Protein AF-A0A7X3S4U8-F1 (afdb_monomer)

Foldseek 3Di:
DFDDWAFWFWKWFADVPDTDDTFTWTWGDDPQKIKIFTPDPPRRVQIFIDSDPLNSVLSSVVSVPVDPDDPVGMDDRPTPPPRDNDDPDPPPDPDPDDPDDDDDDDDDDDDDDDDDDDDDDDDDDDDDDD

Solvent-accessible surface area (backbone atoms only — not comparable to full-atom values): 8436 Å² total; per-residue (Å²): 129,92,72,79,66,42,83,38,30,35,35,34,45,37,64,83,95,44,73,52,75,72,42,55,27,30,36,43,78,57,88,75,37,22,35,31,29,35,81,53,86,80,55,42,75,52,68,6,55,25,72,40,68,30,43,4,46,26,40,28,54,51,55,55,66,72,40,94,58,57,74,90,36,44,49,70,80,44,65,38,96,83,58,58,57,48,75,79,75,75,77,78,76,79,77,75,82,73,81,81,76,82,76,85,85,80,86,88,89,88,83,90,88,85,90,79,91,81,91,80,88,89,87,83,88,80,85,81,90,132

Secondary structure (DSSP, 8-state):
--PPPEEEEEEEEEETTEEPPPEEEEEEEETTEEEEEESSTTGGG--EEESSHHHHHHHHHHHHHHSSS-GGGEEEEEE-TT--PPPPPPPPPPPPPPP---PPP-------------------------

pLDDT: mean 76.4, std 21.59, range [35.25, 96.62]

Sequence (130 aa):
MSTLPEFVGTIHIFFGPYRGNPIGLYLRKEGDSCSIAPTVYPWNRVVGVGETVNKAAADFDAKWKEGELAAEMYSGPHWEGGIKPEKPKPPPKPAAPKPEATKPSEAAASPKPDAVTVKASPPTSDQSAS

Nearest PDB structures (foldseek):
  4xuu-assembly1_D  TM=4.469E-01  e=4.819E+00  Homo sapiens
  7tol-assembly1_A  TM=3.775E-01  e=2.320E+00  Methanocaldococcus jannaschii

Structure (mmCIF, N/CA/C/O backbone):
data_AF-A0A7X3S4U8-F1
#
_entry.id   AF-A0A7X3S4U8-F1
#
loop_
_atom_site.group_PDB
_atom_site.id
_atom_site.type_symbol
_atom_site.label_atom_id
_atom_site.label_alt_id
_atom_site.label_comp_id
_atom_site.label_asym_id
_atom_site.label_entity_id
_atom_site.label_seq_id
_atom_site.pdbx_PDB_ins_code
_atom_site.Cartn_x
_atom_site.Cartn_y
_atom_site.Cartn_z
_atom_site.occupancy
_atom_site.B_iso_or_equiv
_atom_site.auth_seq_id
_atom_site.auth_comp_id
_atom_site.auth_asym_id
_atom_site.auth_atom_id
_atom_site.pdbx_PDB_model_num
ATOM 1 N N . MET A 1 1 ? -21.110 -8.261 8.499 1.00 46.75 1 MET A N 1
ATOM 2 C CA . MET A 1 1 ? -21.491 -7.461 7.316 1.00 46.75 1 MET A CA 1
ATOM 3 C C . MET A 1 1 ? -20.213 -7.138 6.571 1.00 46.75 1 MET A C 1
ATOM 5 O O . MET A 1 1 ? -19.320 -6.581 7.194 1.00 46.75 1 MET A O 1
ATOM 9 N N . SER A 1 2 ? -20.082 -7.536 5.308 1.00 54.16 2 SER A N 1
ATOM 10 C CA . SER A 1 2 ? -18.894 -7.207 4.514 1.00 54.16 2 SER A CA 1
ATOM 11 C C . SER A 1 2 ? -18.957 -5.733 4.130 1.00 54.16 2 SER A C 1
ATOM 13 O O . SER A 1 2 ? -19.790 -5.337 3.319 1.00 54.16 2 SER A O 1
ATOM 15 N N . THR A 1 3 ? -18.136 -4.906 4.768 1.00 68.12 3 THR A N 1
ATOM 16 C CA . THR A 1 3 ? -17.965 -3.504 4.391 1.00 68.12 3 THR A CA 1
ATOM 17 C C . THR A 1 3 ? -17.133 -3.429 3.115 1.00 68.12 3 THR A C 1
ATOM 19 O O . THR A 1 3 ? -16.215 -4.225 2.903 1.00 68.12 3 THR A O 1
ATOM 22 N N . LEU A 1 4 ? -17.487 -2.500 2.224 1.00 81.44 4 LEU A N 1
ATOM 23 C CA . LEU A 1 4 ? -16.695 -2.253 1.023 1.00 81.44 4 LEU A CA 1
ATOM 24 C C . LEU A 1 4 ? -15.283 -1.797 1.432 1.00 81.44 4 LEU A C 1
ATOM 26 O O . LEU A 1 4 ? -15.167 -1.013 2.377 1.00 81.44 4 LEU A O 1
ATOM 30 N N . PRO A 1 5 ? -14.223 -2.264 0.747 1.00 88.56 5 PRO A N 1
ATOM 31 C CA . PRO A 1 5 ? -12.873 -1.788 1.008 1.00 88.56 5 PRO A CA 1
ATOM 32 C C . PRO A 1 5 ? -12.783 -0.274 0.792 1.00 88.56 5 PRO A C 1
ATOM 34 O O . PRO A 1 5 ? -13.216 0.243 -0.239 1.00 88.56 5 PRO A O 1
ATOM 37 N N . GLU A 1 6 ? -12.215 0.431 1.763 1.00 93.06 6 GLU A N 1
ATOM 38 C CA . GLU A 1 6 ? -12.046 1.882 1.733 1.00 93.06 6 GLU A CA 1
ATOM 39 C C . GLU A 1 6 ? -10.747 2.218 0.997 1.00 93.06 6 GLU A C 1
ATOM 41 O O . GLU A 1 6 ? -9.700 1.654 1.302 1.00 93.06 6 GLU A O 1
ATOM 46 N N . PHE A 1 7 ? -10.791 3.110 0.009 1.00 94.88 7 PHE A N 1
ATOM 47 C CA . PHE A 1 7 ? -9.579 3.560 -0.673 1.00 94.88 7 PHE A CA 1
ATOM 48 C C . PHE A 1 7 ? -8.751 4.453 0.258 1.00 94.88 7 PHE A C 1
ATOM 50 O O . PHE A 1 7 ? -9.265 5.436 0.787 1.00 94.88 7 PHE A O 1
ATOM 57 N N . VAL A 1 8 ? -7.476 4.113 0.446 1.00 95.94 8 VAL A N 1
ATOM 58 C CA . VAL A 1 8 ? -6.606 4.757 1.447 1.00 95.94 8 VAL A CA 1
ATOM 59 C C . VAL A 1 8 ? -5.268 5.237 0.904 1.00 95.94 8 VAL A C 1
ATOM 61 O O . VAL A 1 8 ? -4.493 5.842 1.641 1.00 95.94 8 VAL A O 1
ATOM 64 N N . GLY A 1 9 ? -4.968 4.989 -0.367 1.00 95.75 9 GLY A N 1
ATOM 65 C CA . GLY A 1 9 ? -3.730 5.476 -0.953 1.00 95.75 9 GLY A CA 1
ATOM 66 C C . GLY A 1 9 ? -3.393 4.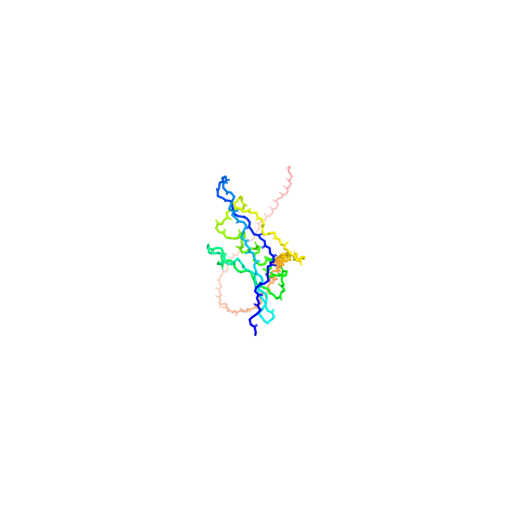862 -2.297 1.00 95.75 9 GLY A C 1
ATOM 67 O O . GLY A 1 9 ? -4.135 4.042 -2.837 1.00 95.75 9 GLY A O 1
ATOM 68 N N . THR A 1 10 ? -2.238 5.248 -2.830 1.00 96.06 10 THR A N 1
ATOM 69 C CA . THR A 1 10 ? -1.706 4.694 -4.078 1.00 96.06 10 THR A CA 1
ATOM 70 C C . THR A 1 10 ? -0.223 4.380 -3.991 1.00 96.06 10 THR A C 1
ATOM 72 O O . THR A 1 10 ? 0.530 5.021 -3.259 1.00 96.06 10 THR A O 1
ATOM 75 N N . ILE A 1 11 ? 0.217 3.420 -4.799 1.00 95.06 11 ILE A N 1
ATOM 76 C CA . ILE A 1 11 ? 1.630 3.177 -5.092 1.00 95.06 11 ILE A CA 1
ATOM 77 C C . ILE A 1 11 ? 1.819 3.269 -6.593 1.00 95.06 11 ILE A C 1
ATOM 79 O O . ILE A 1 11 ? 1.017 2.743 -7.362 1.00 95.06 11 ILE A O 1
ATOM 83 N N . HIS A 1 12 ? 2.892 3.914 -7.020 1.00 94.19 12 HIS A N 1
ATOM 84 C CA . HIS A 1 12 ? 3.306 3.895 -8.415 1.00 94.19 12 HIS A CA 1
ATOM 85 C C . HIS A 1 12 ? 4.504 2.982 -8.571 1.00 94.19 12 HIS A C 1
ATOM 87 O O . HIS A 1 12 ? 5.444 3.097 -7.797 1.00 94.19 12 HIS A O 1
ATOM 93 N N . ILE A 1 13 ? 4.482 2.121 -9.583 1.00 92.75 13 ILE A N 1
ATOM 94 C CA . ILE A 1 13 ? 5.603 1.247 -9.925 1.00 92.75 13 ILE A CA 1
ATOM 95 C C . ILE A 1 13 ? 6.164 1.674 -11.281 1.00 92.75 13 ILE A C 1
ATOM 97 O O . ILE A 1 13 ? 5.414 1.997 -12.210 1.00 92.75 13 ILE A O 1
ATOM 101 N N . PHE A 1 14 ? 7.486 1.686 -11.374 1.00 91.44 14 PHE A N 1
ATOM 102 C CA . PHE A 1 14 ? 8.255 2.067 -12.546 1.00 91.44 14 PHE A CA 1
ATOM 103 C C . PHE A 1 14 ? 9.086 0.876 -13.019 1.00 91.44 14 PHE A C 1
ATOM 105 O O . PHE A 1 14 ? 9.760 0.221 -12.227 1.00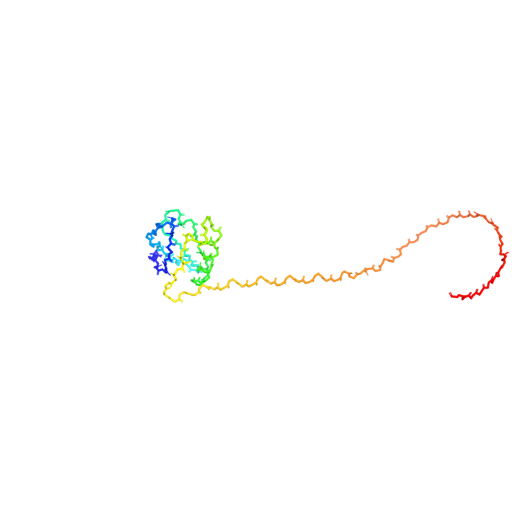 91.44 14 PHE A O 1
ATOM 112 N N . PHE A 1 15 ? 9.076 0.630 -14.326 1.00 86.88 15 PHE A N 1
ATOM 113 C CA . PHE A 1 15 ? 9.946 -0.347 -14.975 1.00 86.88 15 PHE A CA 1
ATOM 114 C C . PHE A 1 15 ? 10.794 0.382 -16.019 1.00 86.88 15 PHE A C 1
ATOM 116 O O . PHE A 1 15 ? 10.360 0.622 -17.148 1.00 86.88 15 PHE A O 1
ATOM 123 N N . GLY A 1 16 ? 11.997 0.798 -15.615 1.00 84.94 16 GLY A N 1
ATOM 124 C CA . GLY A 1 16 ? 12.855 1.659 -16.430 1.00 84.94 16 GLY A CA 1
ATOM 125 C C . GLY A 1 16 ? 12.167 2.999 -16.746 1.00 84.94 16 GLY A C 1
ATOM 126 O O . GLY A 1 16 ? 11.720 3.673 -15.819 1.00 84.94 16 GLY A O 1
ATOM 127 N N . PRO A 1 17 ? 12.044 3.408 -18.025 1.00 86.06 17 PRO A N 1
ATOM 128 C CA . PRO A 1 17 ? 11.379 4.661 -18.396 1.00 86.06 17 PRO A CA 1
ATOM 129 C C . PRO A 1 17 ? 9.845 4.584 -18.318 1.00 86.06 17 PRO A C 1
ATOM 131 O O . PRO A 1 17 ? 9.172 5.608 -18.440 1.00 86.06 17 PRO A O 1
ATOM 134 N N . TYR A 1 18 ? 9.272 3.386 -18.157 1.00 86.62 18 TYR A N 1
ATOM 135 C CA . TYR A 1 18 ? 7.828 3.207 -18.134 1.00 86.62 18 TYR A CA 1
ATOM 136 C C . TYR A 1 18 ? 7.269 3.423 -16.727 1.00 86.62 18 TYR A C 1
ATOM 138 O O . TYR A 1 18 ? 7.592 2.690 -15.789 1.00 86.62 18 TYR A O 1
ATOM 146 N N . ARG A 1 19 ? 6.378 4.409 -16.599 1.00 87.06 19 ARG A N 1
ATOM 147 C CA . ARG A 1 19 ? 5.564 4.628 -15.402 1.00 87.06 19 ARG A CA 1
ATOM 148 C C . ARG A 1 19 ? 4.235 3.905 -15.568 1.00 87.06 19 ARG A C 1
ATOM 150 O O . ARG A 1 19 ? 3.415 4.311 -16.389 1.00 87.06 19 ARG A O 1
ATOM 157 N N . GLY A 1 20 ? 4.035 2.848 -14.785 1.00 85.88 20 GLY A N 1
ATOM 158 C CA . GLY A 1 20 ? 2.765 2.133 -14.752 1.00 85.88 20 GLY A CA 1
ATOM 159 C C . GLY A 1 20 ? 1.642 2.974 -14.145 1.00 85.88 20 GLY A C 1
ATOM 160 O O . GLY A 1 20 ? 1.876 4.006 -13.505 1.00 85.88 20 GLY A O 1
ATOM 161 N N . ASN A 1 21 ? 0.408 2.501 -14.322 1.00 91.56 21 ASN A N 1
ATOM 162 C CA . ASN A 1 21 ? -0.751 3.095 -13.662 1.00 91.56 21 ASN A CA 1
ATOM 163 C C . ASN A 1 21 ? -0.597 3.009 -12.131 1.00 91.56 21 ASN A C 1
ATOM 165 O O . ASN A 1 21 ? -0.097 1.994 -11.634 1.00 91.56 21 ASN A O 1
ATOM 169 N N . PRO A 1 22 ? -1.040 4.030 -11.375 1.00 93.38 22 PRO A N 1
ATOM 170 C CA . PRO A 1 22 ? -1.127 3.927 -9.927 1.00 93.38 22 PRO A CA 1
ATOM 171 C C . PRO A 1 22 ? -1.931 2.700 -9.501 1.00 93.38 22 PRO A C 1
ATOM 173 O O . PRO A 1 22 ? -3.016 2.427 -10.017 1.00 93.38 22 PRO A O 1
ATOM 176 N N . ILE A 1 23 ? -1.401 1.987 -8.518 1.00 95.06 23 ILE A N 1
ATOM 177 C CA . ILE A 1 23 ? -2.045 0.851 -7.875 1.00 95.06 23 ILE A CA 1
ATOM 178 C C . ILE A 1 23 ? -2.732 1.367 -6.618 1.00 95.06 23 ILE A C 1
ATOM 180 O O . ILE A 1 23 ? -2.083 1.942 -5.745 1.00 95.06 23 ILE A O 1
ATOM 184 N N . GLY A 1 24 ? -4.044 1.163 -6.528 1.00 96.00 24 GLY A N 1
ATOM 185 C CA . GLY A 1 24 ? -4.824 1.548 -5.356 1.00 96.00 24 GLY A CA 1
ATOM 186 C C . GLY A 1 24 ? -4.550 0.650 -4.152 1.00 96.00 24 GLY A C 1
ATOM 187 O O . GLY A 1 24 ? -4.455 -0.573 -4.284 1.00 96.00 24 GLY A O 1
ATOM 188 N N . LEU A 1 25 ? -4.463 1.270 -2.980 1.00 96.62 25 LEU A N 1
ATOM 189 C CA . LEU A 1 25 ? -4.422 0.617 -1.679 1.00 96.62 25 LEU A CA 1
ATOM 190 C C . LEU A 1 25 ? -5.783 0.725 -1.015 1.00 96.62 25 LEU A C 1
ATOM 192 O O . LEU A 1 25 ? -6.389 1.800 -0.984 1.00 96.62 25 LEU A O 1
ATOM 196 N N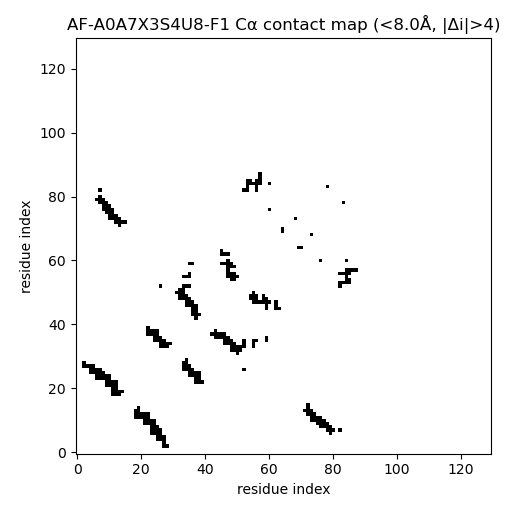 . TYR A 1 26 ? -6.236 -0.393 -0.459 1.00 96.00 26 TYR A N 1
ATOM 197 C CA . TYR A 1 26 ? -7.549 -0.485 0.152 1.00 96.00 26 TYR A CA 1
ATOM 198 C C . TYR A 1 26 ? -7.458 -1.007 1.577 1.00 96.00 26 TYR A C 1
ATOM 200 O O . TYR A 1 26 ? -6.781 -1.999 1.848 1.00 96.00 26 TYR A O 1
ATOM 208 N N . LEU A 1 27 ? -8.179 -0.339 2.469 1.00 95.25 27 LEU A N 1
ATOM 209 C CA . LEU A 1 27 ? -8.362 -0.696 3.861 1.00 95.25 27 LEU A CA 1
ATOM 210 C C . LEU A 1 27 ? -9.589 -1.592 4.014 1.00 95.25 27 LEU A C 1
ATOM 212 O O . LEU A 1 27 ? -10.678 -1.286 3.525 1.00 95.25 27 LEU A O 1
ATOM 216 N N . ARG A 1 28 ? -9.425 -2.676 4.764 1.00 93.94 28 ARG A N 1
ATOM 217 C CA . ARG A 1 28 ? -10.513 -3.518 5.257 1.00 93.94 28 ARG A CA 1
ATOM 218 C C . ARG A 1 28 ? -10.466 -3.539 6.779 1.00 93.94 28 ARG A C 1
ATOM 220 O O . ARG A 1 28 ? -9.405 -3.757 7.360 1.00 93.94 28 ARG A O 1
ATOM 227 N N . LYS A 1 29 ? -11.617 -3.300 7.405 1.00 91.88 29 LYS A N 1
ATOM 228 C CA . LYS A 1 29 ? -11.799 -3.341 8.861 1.00 91.88 29 LYS A CA 1
ATOM 229 C C . LYS A 1 29 ? -12.551 -4.622 9.200 1.00 91.88 29 LYS A C 1
ATOM 231 O O . LYS A 1 29 ? -13.683 -4.798 8.750 1.00 91.88 29 LYS A O 1
ATOM 236 N N . GLU A 1 30 ? -11.918 -5.506 9.955 1.00 88.88 30 GLU A N 1
ATOM 237 C CA . GLU A 1 30 ? -12.480 -6.783 10.386 1.00 88.88 30 GLU A CA 1
ATOM 238 C C . GLU A 1 30 ? -12.395 -6.869 11.912 1.00 88.88 30 GLU A C 1
ATOM 240 O O . GLU A 1 30 ? -11.339 -7.147 12.484 1.00 88.88 30 GLU A O 1
ATOM 245 N N . GLY A 1 31 ? -13.513 -6.556 12.575 1.00 87.00 31 GLY A N 1
ATOM 246 C CA . GLY A 1 31 ? -13.564 -6.416 14.031 1.00 87.00 31 GLY A CA 1
ATOM 247 C C . GLY A 1 31 ? -12.587 -5.346 14.522 1.00 87.00 31 GLY A C 1
ATOM 248 O O . GLY A 1 31 ? -12.627 -4.211 14.050 1.00 87.00 31 GLY A O 1
ATOM 249 N N . ASP A 1 32 ? -11.687 -5.744 15.421 1.00 87.62 32 ASP A N 1
ATOM 250 C CA . ASP A 1 32 ? -10.641 -4.887 15.998 1.00 87.62 32 ASP A CA 1
ATOM 251 C C . ASP A 1 32 ? -9.355 -4.833 15.151 1.00 87.62 32 ASP A C 1
ATOM 253 O O . ASP A 1 32 ? -8.346 -4.265 15.568 1.00 87.62 32 ASP A O 1
ATOM 257 N N . SER A 1 33 ? -9.363 -5.438 13.959 1.00 91.56 33 SER A N 1
ATOM 258 C CA . SER A 1 33 ? -8.213 -5.457 13.058 1.00 91.56 33 SER A CA 1
ATOM 259 C C . SER A 1 33 ? -8.448 -4.612 11.806 1.00 91.56 33 SER A C 1
ATOM 261 O O . SER A 1 33 ? -9.518 -4.612 11.193 1.00 91.56 33 SER A O 1
ATOM 263 N N . CYS A 1 34 ? -7.414 -3.881 11.409 1.00 94.25 34 CYS A N 1
ATOM 264 C CA . CYS A 1 34 ? -7.319 -3.155 10.152 1.00 94.25 34 CYS A CA 1
ATOM 265 C C . CYS A 1 34 ? -6.300 -3.861 9.256 1.00 94.25 34 CYS A C 1
ATOM 267 O O . CYS A 1 34 ? -5.196 -4.180 9.698 1.00 94.25 34 CYS A O 1
ATOM 269 N N . SER A 1 35 ? -6.638 -4.062 7.985 1.00 95.62 35 SER A N 1
ATOM 270 C CA . SER A 1 35 ? -5.698 -4.546 6.973 1.00 95.62 35 SER A CA 1
ATOM 271 C C . SER A 1 35 ? -5.673 -3.627 5.760 1.00 95.62 35 SER A C 1
ATOM 273 O O . SER A 1 35 ? -6.720 -3.157 5.323 1.00 95.62 35 SER A O 1
ATOM 275 N N . ILE A 1 36 ? -4.488 -3.368 5.215 1.00 96.44 36 ILE A N 1
ATOM 276 C CA . ILE A 1 36 ? -4.282 -2.561 4.010 1.00 96.44 36 ILE A CA 1
ATOM 277 C C . ILE A 1 36 ? -3.546 -3.408 2.981 1.00 96.44 36 ILE A C 1
ATOM 279 O O . ILE A 1 36 ? -2.501 -3.985 3.283 1.00 96.44 36 ILE A O 1
ATOM 283 N N . ALA A 1 37 ? -4.083 -3.479 1.766 1.00 96.56 37 ALA A N 1
ATOM 284 C CA . ALA A 1 37 ? -3.445 -4.201 0.672 1.00 96.56 37 ALA A CA 1
ATOM 285 C C . ALA A 1 37 ? -3.799 -3.607 -0.702 1.00 96.56 37 ALA A C 1
ATOM 287 O O . ALA A 1 37 ? -4.886 -3.042 -0.875 1.00 96.56 37 ALA A O 1
ATOM 288 N N . PRO A 1 38 ? -2.925 -3.783 -1.707 1.00 95.44 38 PRO A N 1
ATOM 289 C CA . PRO A 1 38 ? -3.288 -3.662 -3.107 1.00 95.44 38 PRO A CA 1
ATOM 290 C C . PRO A 1 38 ? -4.276 -4.756 -3.509 1.00 95.44 38 PRO A C 1
ATOM 292 O O . PRO A 1 38 ? -4.249 -5.869 -2.986 1.00 95.44 38 PRO A O 1
ATOM 295 N N . THR A 1 39 ? -5.105 -4.480 -4.510 1.00 90.50 39 THR A N 1
ATOM 296 C CA . THR A 1 39 ? -6.004 -5.490 -5.098 1.00 90.50 39 THR A CA 1
ATOM 297 C C . THR A 1 39 ? -5.401 -6.196 -6.313 1.00 90.50 39 THR A C 1
ATOM 299 O O . THR A 1 39 ? -5.862 -7.269 -6.695 1.00 90.50 39 THR A O 1
ATOM 302 N N . VAL A 1 40 ? -4.360 -5.620 -6.917 1.00 91.75 40 VAL A N 1
ATOM 303 C CA . VAL A 1 40 ? -3.779 -6.074 -8.188 1.00 91.75 40 VAL A CA 1
ATOM 304 C C . VAL A 1 40 ? -2.655 -7.089 -7.961 1.00 91.75 40 VAL A C 1
ATOM 306 O O . VAL A 1 40 ? -1.743 -6.849 -7.172 1.00 91.75 40 VAL A O 1
ATOM 309 N N . TYR A 1 41 ? -2.693 -8.209 -8.687 1.00 89.44 41 TYR A N 1
ATOM 310 C CA . TYR A 1 41 ? -1.598 -9.186 -8.747 1.00 89.44 41 TYR A CA 1
ATOM 311 C C . TYR A 1 41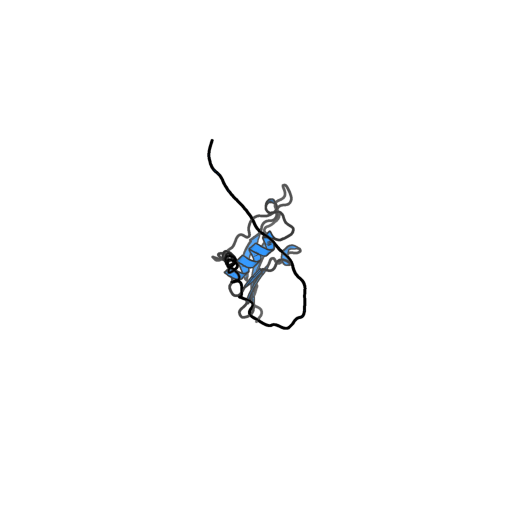 ? -0.377 -8.608 -9.493 1.00 89.44 41 TYR A C 1
ATOM 313 O O . TYR A 1 41 ? -0.571 -7.959 -10.522 1.00 89.44 41 TYR A O 1
ATOM 321 N N . PRO A 1 42 ? 0.873 -8.855 -9.047 1.00 90.94 42 PRO A N 1
ATOM 322 C CA . PRO A 1 42 ? 1.287 -9.696 -7.911 1.00 90.94 42 PRO A CA 1
ATOM 323 C C . PRO A 1 42 ? 1.359 -8.969 -6.557 1.00 90.94 42 PRO A C 1
ATOM 325 O O . PRO A 1 42 ? 1.671 -9.586 -5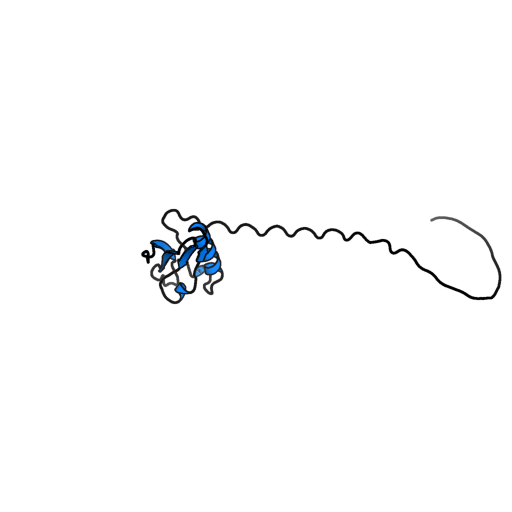.539 1.00 90.94 42 PRO A O 1
ATOM 328 N N . TRP A 1 43 ? 1.069 -7.670 -6.531 1.00 91.44 43 TRP A N 1
ATOM 329 C CA . TRP A 1 43 ? 1.261 -6.790 -5.372 1.00 91.44 43 TRP A CA 1
ATOM 330 C C . TRP A 1 43 ? 0.298 -7.059 -4.219 1.00 91.44 43 TRP A C 1
ATOM 332 O O . TRP A 1 43 ? 0.609 -6.760 -3.070 1.00 91.44 43 TRP A O 1
ATOM 342 N N . ASN A 1 44 ? -0.841 -7.685 -4.506 1.00 93.31 44 ASN A N 1
ATOM 343 C CA . ASN A 1 44 ? -1.836 -8.108 -3.522 1.00 93.31 44 ASN A CA 1
ATOM 344 C C . ASN A 1 44 ? -1.323 -9.120 -2.479 1.00 93.31 44 ASN A C 1
ATOM 346 O O . ASN A 1 44 ? -2.034 -9.418 -1.521 1.00 93.31 44 ASN A O 1
ATOM 350 N N . ARG A 1 45 ? -0.109 -9.660 -2.653 1.00 93.62 45 ARG A N 1
ATOM 351 C CA . ARG A 1 45 ? 0.562 -10.516 -1.663 1.00 93.62 45 ARG A CA 1
ATOM 352 C C . ARG A 1 45 ? 1.064 -9.735 -0.448 1.00 93.62 45 ARG A C 1
ATOM 354 O O . ARG A 1 45 ? 1.190 -10.315 0.627 1.00 93.62 45 ARG A O 1
ATOM 361 N N . VAL A 1 46 ? 1.345 -8.441 -0.604 1.00 95.06 46 VAL A N 1
ATOM 362 C CA . VAL A 1 46 ? 1.780 -7.586 0.502 1.00 95.06 46 VAL A CA 1
ATOM 363 C C . VAL A 1 46 ? 0.545 -7.064 1.225 1.00 95.06 46 VAL A C 1
ATOM 365 O O . VAL A 1 46 ? -0.246 -6.307 0.663 1.00 95.06 46 VAL A O 1
ATOM 368 N N . VAL A 1 47 ? 0.381 -7.477 2.480 1.00 96.00 47 VAL A N 1
ATOM 369 C CA . VAL A 1 47 ? -0.743 -7.076 3.330 1.00 96.00 47 VAL A CA 1
ATOM 370 C C . VAL A 1 47 ? -0.195 -6.506 4.630 1.00 96.00 47 VAL A C 1
ATOM 372 O O . VAL A 1 47 ? 0.453 -7.219 5.403 1.00 96.00 47 VAL A O 1
ATOM 375 N N . GLY A 1 48 ? -0.467 -5.226 4.864 1.00 96.12 48 GLY A N 1
ATOM 376 C CA . GLY A 1 48 ? -0.236 -4.584 6.150 1.00 96.12 48 GLY A CA 1
ATOM 377 C C . GLY A 1 48 ? -1.395 -4.854 7.093 1.00 96.12 48 GLY A C 1
ATOM 378 O O . GLY A 1 48 ? -2.548 -4.812 6.669 1.00 96.12 48 GLY A O 1
ATOM 379 N N . VAL A 1 49 ? -1.110 -5.139 8.356 1.00 95.81 49 VAL A N 1
ATOM 380 C CA . VAL A 1 49 ? -2.101 -5.463 9.384 1.00 95.81 49 VAL A CA 1
ATOM 381 C C . VAL A 1 49 ? -1.775 -4.696 10.660 1.00 95.81 49 VAL A C 1
ATOM 383 O O . VAL A 1 49 ? -0.616 -4.543 11.036 1.00 95.81 49 VAL A O 1
ATOM 386 N N . GLY A 1 50 ? -2.801 -4.207 11.346 1.00 94.44 50 GLY A N 1
ATOM 387 C CA . GLY A 1 50 ? -2.644 -3.554 12.638 1.00 94.44 50 GLY A CA 1
ATOM 388 C C . GLY A 1 50 ? -3.978 -3.300 13.325 1.00 94.44 50 GLY A C 1
ATOM 389 O O . GLY A 1 50 ? -5.028 -3.355 12.702 1.00 94.44 50 GLY A O 1
ATOM 390 N N . GLU A 1 51 ? -3.937 -2.993 14.617 1.00 9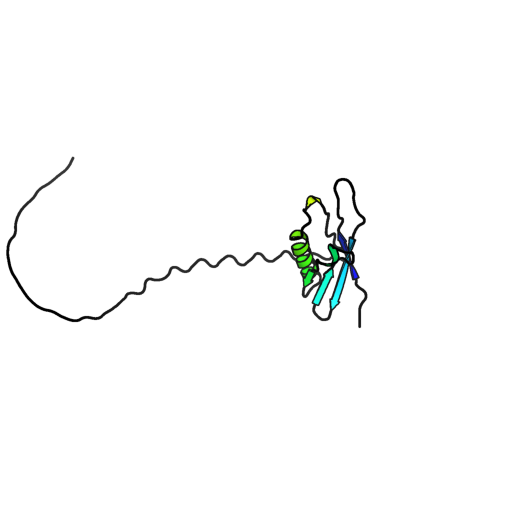3.31 51 GLU A N 1
ATOM 391 C CA . GLU A 1 51 ? -5.136 -2.643 15.404 1.00 93.31 51 GLU A CA 1
ATOM 392 C C . GLU A 1 51 ? -5.754 -1.308 14.954 1.00 93.31 51 GLU A C 1
ATOM 394 O O . GLU A 1 51 ? -6.952 -1.080 15.066 1.00 93.31 51 GLU A O 1
ATOM 399 N N . THR A 1 52 ? -4.926 -0.402 14.427 1.00 92.94 52 THR A N 1
ATOM 400 C CA . THR A 1 52 ? -5.353 0.893 13.891 1.00 92.94 52 THR A CA 1
ATOM 401 C C . THR A 1 52 ? -4.956 1.009 12.427 1.00 92.94 52 THR A C 1
ATOM 403 O O . THR A 1 52 ? -4.023 0.349 11.963 1.00 92.94 52 THR A O 1
ATOM 406 N N . VAL A 1 53 ? -5.619 1.909 11.699 1.00 93.62 53 VAL A N 1
ATOM 407 C CA . VAL A 1 53 ? -5.283 2.205 10.298 1.00 93.62 53 VAL A CA 1
ATOM 408 C C . VAL A 1 53 ? -3.826 2.660 10.160 1.00 93.62 53 VAL A C 1
ATOM 410 O O . VAL A 1 53 ? -3.129 2.219 9.253 1.00 93.62 53 VAL A O 1
ATOM 413 N N . ASN A 1 54 ? -3.329 3.473 11.099 1.00 94.12 54 ASN A N 1
ATOM 414 C CA . ASN A 1 54 ? -1.946 3.955 11.080 1.00 94.12 54 ASN A CA 1
ATOM 415 C C . ASN A 1 54 ? -0.925 2.836 11.337 1.00 94.12 54 ASN A C 1
ATOM 417 O O . ASN A 1 54 ? 0.137 2.837 10.713 1.00 94.12 54 ASN A O 1
ATOM 421 N N . LYS A 1 55 ? -1.244 1.872 12.214 1.00 94.50 55 LYS A N 1
ATOM 422 C CA . LYS A 1 55 ? -0.409 0.681 12.430 1.00 94.50 55 LYS A CA 1
ATOM 423 C C . LYS A 1 55 ? -0.413 -0.232 11.205 1.00 94.50 55 LYS A C 1
ATOM 425 O O . LYS A 1 55 ? 0.650 -0.671 10.786 1.00 94.50 55 LYS A O 1
ATOM 430 N N . ALA A 1 56 ? -1.579 -0.463 10.599 1.00 95.25 56 ALA A N 1
ATOM 431 C CA . ALA A 1 56 ? -1.685 -1.256 9.376 1.00 95.25 56 ALA A CA 1
ATOM 432 C C . ALA A 1 56 ? -0.916 -0.614 8.209 1.00 95.25 56 ALA A C 1
ATOM 434 O O . ALA A 1 56 ? -0.253 -1.318 7.451 1.00 95.25 56 ALA A O 1
ATOM 435 N N . ALA A 1 57 ? -0.952 0.717 8.093 1.00 95.38 57 ALA A N 1
ATOM 436 C CA . ALA A 1 57 ? -0.176 1.461 7.105 1.00 95.38 57 ALA A CA 1
ATOM 437 C C . ALA A 1 57 ? 1.334 1.362 7.364 1.00 95.38 57 ALA A C 1
ATOM 439 O O . ALA A 1 57 ? 2.097 1.159 6.427 1.00 95.38 57 ALA A O 1
ATOM 440 N N . ALA A 1 58 ? 1.771 1.448 8.625 1.00 94.50 58 ALA A N 1
ATOM 441 C CA . ALA A 1 58 ? 3.176 1.282 9.001 1.00 94.50 58 ALA A CA 1
ATOM 442 C C . ALA A 1 58 ? 3.710 -0.127 8.704 1.00 94.50 58 ALA A C 1
ATOM 444 O O . ALA A 1 58 ? 4.810 -0.275 8.173 1.00 94.50 58 ALA A O 1
ATOM 445 N N . ASP A 1 59 ? 2.922 -1.153 9.023 1.00 95.31 59 ASP A N 1
ATOM 446 C CA . ASP A 1 59 ? 3.249 -2.548 8.729 1.00 95.31 59 ASP A CA 1
ATOM 447 C C . ASP A 1 59 ? 3.280 -2.810 7.214 1.00 95.31 59 ASP A C 1
ATOM 449 O O . ASP A 1 59 ? 4.202 -3.454 6.713 1.00 95.31 59 ASP A O 1
ATOM 453 N N . PHE A 1 60 ? 2.333 -2.234 6.462 1.00 95.88 60 PHE A N 1
ATOM 454 C CA . PHE A 1 60 ? 2.361 -2.263 5.000 1.00 95.88 60 PHE A CA 1
ATOM 455 C C . PHE A 1 60 ? 3.647 -1.627 4.452 1.00 95.88 60 PHE A C 1
ATOM 457 O O . PHE A 1 60 ? 4.324 -2.230 3.625 1.00 95.88 60 PHE A O 1
ATOM 464 N N . ASP A 1 61 ? 4.005 -0.436 4.937 1.00 94.06 61 ASP A N 1
ATOM 465 C CA . ASP A 1 61 ? 5.216 0.295 4.555 1.00 94.06 61 ASP A CA 1
ATOM 466 C C . ASP A 1 61 ? 6.490 -0.529 4.761 1.00 94.06 61 ASP A C 1
ATOM 468 O O . ASP A 1 61 ? 7.393 -0.490 3.923 1.00 94.06 61 ASP A O 1
ATOM 472 N N . ALA A 1 62 ? 6.584 -1.225 5.896 1.00 93.44 62 ALA A N 1
ATOM 473 C CA . ALA A 1 62 ? 7.727 -2.065 6.234 1.00 93.44 62 ALA A CA 1
ATOM 474 C C . ALA A 1 62 ? 7.820 -3.258 5.277 1.00 93.44 62 ALA A C 1
ATOM 476 O O . ALA A 1 62 ? 8.829 -3.420 4.592 1.00 93.44 62 ALA A O 1
ATOM 477 N N . LYS A 1 63 ? 6.726 -4.013 5.134 1.00 94.69 63 LYS A N 1
ATOM 478 C CA . LYS A 1 63 ? 6.662 -5.179 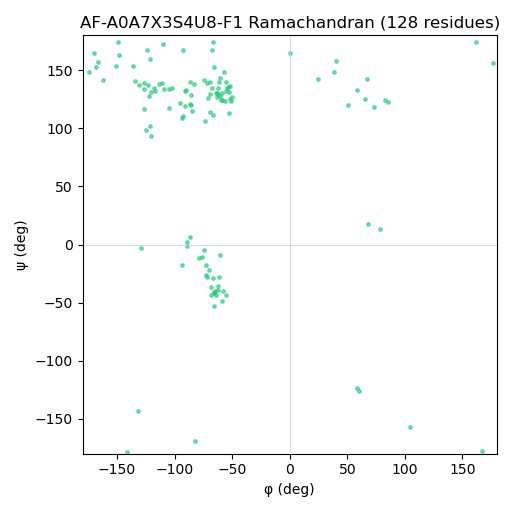4.242 1.00 94.69 63 LYS A CA 1
ATOM 479 C C . LYS A 1 63 ? 6.881 -4.814 2.777 1.00 94.69 63 LYS A C 1
ATOM 481 O O . LYS A 1 63 ? 7.495 -5.577 2.040 1.00 94.69 63 LYS A O 1
ATOM 486 N N . TRP A 1 64 ? 6.391 -3.653 2.342 1.00 93.31 64 TRP A N 1
ATOM 487 C CA . TRP A 1 64 ? 6.587 -3.179 0.974 1.00 93.31 64 TRP A CA 1
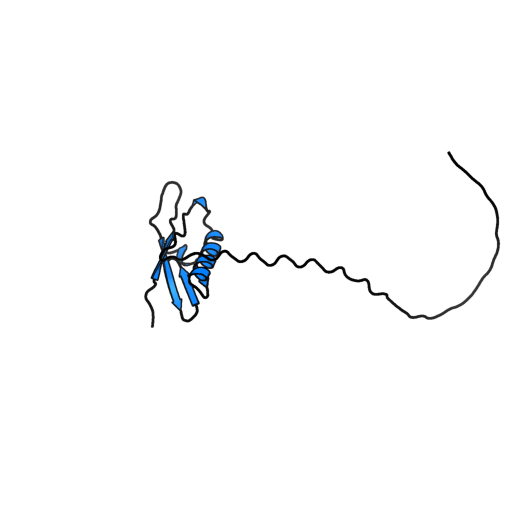ATOM 488 C C . TRP A 1 64 ? 8.064 -2.889 0.679 1.00 93.31 64 TRP A C 1
ATOM 490 O O . TRP A 1 64 ? 8.547 -3.241 -0.392 1.00 93.31 64 TRP A O 1
ATOM 500 N N . LYS A 1 65 ? 8.794 -2.306 1.642 1.00 91.25 65 LYS A N 1
ATOM 501 C CA . LYS A 1 65 ? 10.241 -2.031 1.536 1.00 91.25 65 LYS A CA 1
ATOM 502 C C . LYS A 1 65 ? 11.104 -3.293 1.621 1.00 91.25 65 LYS A C 1
ATOM 504 O O . LYS A 1 65 ? 12.198 -3.306 1.072 1.00 91.25 65 LYS A O 1
ATOM 509 N N . GLU A 1 66 ? 10.630 -4.325 2.315 1.00 90.81 66 GLU A N 1
ATOM 510 C CA . GLU A 1 66 ? 11.272 -5.648 2.383 1.00 90.81 66 GLU A CA 1
ATOM 511 C C . GLU A 1 66 ? 11.004 -6.511 1.140 1.00 90.81 66 GLU A C 1
ATOM 513 O O . GLU A 1 66 ? 11.624 -7.560 0.969 1.00 90.81 66 GLU A O 1
ATOM 518 N N . GLY A 1 67 ? 10.069 -6.091 0.283 1.00 87.56 67 GLY A N 1
ATOM 519 C CA . GLY A 1 67 ? 9.723 -6.795 -0.943 1.00 87.56 67 GLY A CA 1
ATOM 520 C C . GLY A 1 67 ? 10.850 -6.810 -1.979 1.00 87.56 67 GLY A C 1
ATOM 521 O O . GLY A 1 67 ? 11.880 -6.158 -1.858 1.00 87.56 67 GLY A O 1
ATOM 522 N N . GLU A 1 68 ? 10.618 -7.543 -3.066 1.00 84.12 68 GLU A N 1
ATOM 523 C CA . GLU A 1 68 ? 11.605 -7.743 -4.138 1.00 84.12 68 GLU A CA 1
ATOM 524 C C . GLU A 1 68 ? 11.799 -6.506 -5.039 1.00 84.12 68 GLU A C 1
ATOM 526 O O . GLU A 1 68 ? 12.651 -6.510 -5.928 1.00 84.12 68 GLU A O 1
ATOM 531 N N . LEU A 1 69 ? 11.014 -5.438 -4.836 1.00 87.56 69 LEU A N 1
ATOM 532 C CA . LEU A 1 69 ? 11.157 -4.198 -5.592 1.00 87.56 69 LEU A CA 1
ATOM 533 C C . LEU A 1 69 ? 12.183 -3.265 -4.949 1.00 87.56 69 LEU A C 1
ATOM 535 O O . LEU A 1 69 ? 11.990 -2.787 -3.835 1.00 87.56 69 LEU A O 1
ATOM 539 N N . ALA A 1 70 ? 13.227 -2.920 -5.703 1.00 89.06 70 ALA A N 1
ATOM 540 C CA . ALA A 1 70 ? 14.146 -1.849 -5.337 1.00 89.06 70 ALA A CA 1
ATOM 541 C C . ALA A 1 70 ? 13.410 -0.512 -5.144 1.00 89.06 70 ALA A C 1
ATOM 543 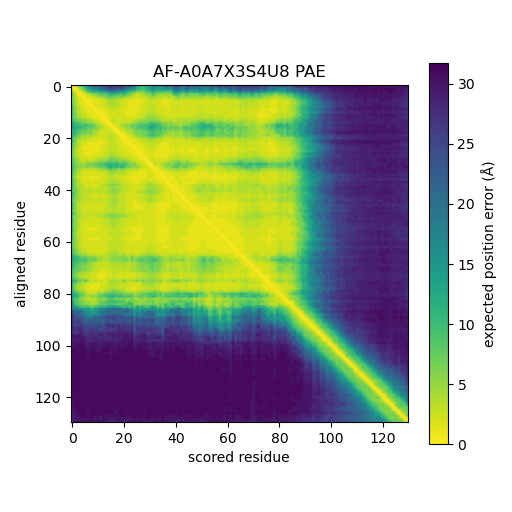O O . ALA A 1 70 ? 12.426 -0.215 -5.828 1.00 89.06 70 ALA A O 1
ATOM 544 N N . ALA A 1 71 ? 13.924 0.319 -4.235 1.00 89.50 71 ALA A N 1
ATOM 545 C CA . ALA A 1 71 ? 13.311 1.593 -3.866 1.00 89.50 71 ALA A CA 1
ATOM 546 C C . ALA A 1 71 ? 13.205 2.585 -5.039 1.00 89.50 71 ALA A C 1
ATOM 548 O O . ALA A 1 71 ? 12.276 3.387 -5.062 1.00 89.50 71 ALA A O 1
ATOM 549 N N . GLU A 1 72 ? 14.097 2.525 -6.037 1.00 90.31 72 GLU A N 1
ATOM 550 C CA . GLU A 1 72 ? 13.975 3.347 -7.251 1.00 90.31 72 GLU A CA 1
ATOM 551 C C . GLU A 1 72 ? 12.849 2.906 -8.203 1.00 90.31 72 GLU A C 1
ATOM 553 O O . GLU A 1 72 ? 12.433 3.678 -9.069 1.00 90.31 72 GLU A O 1
ATOM 558 N N . MET A 1 73 ? 12.339 1.680 -8.057 1.00 91.88 73 MET A N 1
ATOM 559 C CA . MET A 1 73 ? 11.316 1.115 -8.940 1.00 91.88 73 MET A CA 1
ATOM 560 C C . MET A 1 73 ? 9.892 1.426 -8.477 1.00 91.88 73 MET A C 1
ATOM 562 O O . MET A 1 73 ? 8.934 0.991 -9.113 1.00 91.88 73 MET A O 1
ATOM 566 N N . TYR A 1 74 ? 9.706 2.183 -7.395 1.00 93.31 74 TYR A N 1
ATOM 567 C CA . TYR A 1 74 ? 8.377 2.623 -6.990 1.00 93.31 74 TYR A CA 1
ATOM 568 C C . TYR A 1 74 ? 8.382 3.994 -6.308 1.00 93.31 74 TYR A C 1
ATOM 570 O O . TYR A 1 74 ? 9.401 4.514 -5.870 1.00 93.31 74 TYR A O 1
ATOM 578 N N . SER A 1 75 ? 7.206 4.609 -6.236 1.00 92.38 75 SER A N 1
ATOM 579 C CA . SER A 1 75 ? 6.957 5.834 -5.482 1.00 92.38 75 SER A CA 1
ATOM 580 C C . SER A 1 75 ? 5.719 5.659 -4.618 1.00 92.38 75 SER A C 1
ATOM 582 O O . SER A 1 75 ? 4.695 5.139 -5.072 1.00 92.38 75 SER A O 1
ATOM 584 N N . GLY A 1 76 ? 5.817 6.143 -3.383 1.00 90.12 76 GLY A N 1
ATOM 585 C CA . GLY A 1 76 ? 4.804 5.984 -2.352 1.00 90.12 76 GLY A CA 1
ATOM 586 C C . GLY A 1 76 ? 5.217 4.936 -1.310 1.00 90.12 76 GLY A C 1
ATOM 587 O O . GLY A 1 76 ? 6.413 4.672 -1.165 1.00 90.12 76 GLY A O 1
ATOM 588 N N . PRO A 1 77 ? 4.255 4.341 -0.591 1.00 92.88 77 PRO A N 1
ATOM 589 C CA . PRO A 1 77 ? 2.818 4.596 -0.699 1.00 92.88 77 PRO A CA 1
ATOM 590 C C . PRO A 1 77 ? 2.431 6.037 -0.342 1.00 92.88 77 PRO A C 1
ATOM 592 O O . PRO A 1 77 ? 2.916 6.627 0.621 1.00 92.88 77 PRO A O 1
ATOM 595 N N . HIS A 1 78 ? 1.573 6.612 -1.182 1.00 93.81 78 HIS A N 1
ATOM 596 C CA . HIS A 1 78 ? 0.973 7.930 -1.001 1.00 93.81 78 HIS A CA 1
ATOM 597 C C . HIS A 1 78 ? -0.361 7.738 -0.301 1.00 93.81 78 HIS A C 1
ATOM 599 O O . HIS A 1 78 ? -1.290 7.183 -0.887 1.00 93.81 78 HIS A O 1
ATOM 605 N N . TRP A 1 79 ? -0.418 8.137 0.963 1.00 94.44 79 TRP A N 1
ATOM 606 C CA . TRP A 1 79 ? -1.563 7.911 1.832 1.00 94.44 79 TRP A CA 1
ATOM 607 C C . TRP A 1 79 ? -2.613 9.015 1.695 1.00 94.44 79 TRP A C 1
ATOM 609 O O . TRP A 1 79 ? -2.279 10.196 1.641 1.00 94.44 79 TRP A O 1
ATOM 619 N N . GLU A 1 80 ? -3.881 8.616 1.705 1.00 90.62 80 GLU A N 1
ATOM 620 C CA . GLU A 1 80 ? -5.052 9.493 1.676 1.00 90.62 80 GLU A CA 1
ATOM 621 C C . GLU A 1 80 ? -5.785 9.467 3.029 1.00 90.62 80 GLU A C 1
ATOM 623 O O . GLU A 1 80 ? -5.449 8.699 3.935 1.00 90.62 80 GLU A O 1
ATOM 628 N N . GLY A 1 81 ? -6.782 10.338 3.209 1.00 82.38 81 GLY A N 1
ATOM 629 C CA . GLY A 1 81 ? -7.662 10.298 4.390 1.00 82.38 81 GLY A CA 1
ATOM 630 C C . GLY A 1 81 ? -6.984 10.649 5.724 1.00 82.38 81 GLY A C 1
ATOM 631 O O . GLY A 1 81 ? -7.511 10.333 6.787 1.00 82.38 81 GLY A O 1
ATOM 632 N N . GLY A 1 82 ? -5.815 11.298 5.692 1.00 83.19 82 GLY A N 1
ATOM 633 C CA . GLY A 1 82 ? -5.090 11.722 6.895 1.00 83.19 82 GLY A CA 1
ATOM 634 C C . GLY A 1 82 ? -4.308 10.612 7.604 1.00 83.19 82 GLY A C 1
ATOM 635 O O . GLY A 1 82 ? -3.860 10.821 8.735 1.00 83.19 82 GLY A O 1
ATOM 636 N N . ILE A 1 83 ? -4.120 9.459 6.955 1.00 88.50 83 ILE A N 1
ATOM 637 C CA . ILE A 1 83 ? -3.305 8.359 7.476 1.00 88.50 83 ILE A CA 1
ATOM 638 C C . ILE A 1 83 ? -1.856 8.824 7.613 1.00 88.50 83 ILE A C 1
ATOM 640 O O . ILE A 1 83 ? -1.236 9.324 6.673 1.00 88.50 83 ILE A O 1
ATOM 644 N N . LYS A 1 84 ? -1.309 8.644 8.813 1.00 87.94 84 LYS A N 1
ATOM 645 C CA . LYS A 1 84 ? 0.096 8.913 9.119 1.00 87.94 84 LYS A CA 1
ATOM 646 C C . LYS A 1 84 ? 0.690 7.607 9.626 1.00 87.94 84 LYS A C 1
ATOM 648 O O . LYS A 1 84 ? 0.429 7.274 10.784 1.00 87.94 84 LYS A O 1
ATOM 653 N N . PRO A 1 85 ? 1.445 6.866 8.792 1.00 83.12 85 PRO A N 1
ATOM 654 C CA . PRO A 1 85 ? 2.089 5.634 9.222 1.00 83.12 85 PRO A CA 1
ATOM 655 C C . PRO A 1 85 ? 2.873 5.882 10.506 1.00 83.12 85 PRO A C 1
ATOM 657 O O . PRO A 1 85 ? 3.715 6.784 10.576 1.00 83.12 85 PRO A O 1
ATOM 660 N N . GLU A 1 86 ? 2.556 5.116 11.543 1.00 81.69 86 GLU A N 1
ATOM 661 C CA . GLU A 1 86 ? 3.291 5.202 12.796 1.00 81.69 86 GLU A CA 1
ATOM 662 C C . GLU A 1 86 ? 4.742 4.780 12.548 1.00 81.69 86 GLU A C 1
ATOM 664 O O . GLU A 1 86 ? 5.015 3.746 11.943 1.00 81.69 86 GLU A O 1
ATOM 669 N N . LYS A 1 87 ? 5.705 5.588 13.005 1.00 72.00 87 LYS A N 1
ATOM 670 C CA . LYS A 1 87 ? 7.108 5.173 12.953 1.00 72.00 87 LYS A CA 1
ATOM 671 C C . LYS A 1 87 ? 7.266 3.920 13.817 1.00 72.00 87 LYS A C 1
ATOM 673 O O . LYS A 1 87 ? 6.859 3.972 14.982 1.00 72.00 87 LYS A O 1
ATOM 678 N N . PRO A 1 88 ? 7.882 2.839 13.299 1.00 60.94 88 PRO A N 1
ATOM 679 C CA . PRO A 1 88 ? 8.213 1.680 14.112 1.00 60.94 88 PRO A CA 1
ATOM 680 C C . PRO A 1 88 ? 8.939 2.154 15.368 1.00 60.94 88 PRO A C 1
ATOM 682 O O . PRO A 1 88 ? 9.898 2.930 15.285 1.00 60.94 88 PRO A O 1
ATOM 685 N N . LYS A 1 89 ? 8.446 1.751 16.543 1.00 59.06 89 LYS A N 1
ATOM 686 C CA . LYS A 1 89 ? 9.086 2.119 17.805 1.00 59.06 89 LYS A CA 1
ATOM 687 C C . LYS A 1 89 ? 10.510 1.545 17.771 1.00 59.06 89 LYS A C 1
ATOM 689 O O . LYS A 1 89 ? 10.641 0.355 17.483 1.00 59.06 89 LYS A O 1
ATOM 694 N N . PRO A 1 90 ? 11.562 2.349 18.024 1.00 56.34 90 PRO A N 1
ATOM 695 C CA . PRO A 1 90 ? 12.926 1.838 18.037 1.00 56.34 90 PRO A CA 1
ATOM 696 C C . PRO A 1 90 ? 13.003 0.621 18.963 1.00 56.34 90 PRO A C 1
ATOM 698 O O . PRO A 1 90 ? 12.406 0.675 20.049 1.00 56.34 90 PRO A O 1
ATOM 701 N N . PRO A 1 91 ? 13.692 -0.464 18.564 1.00 61.41 91 PRO A N 1
ATOM 702 C CA . PRO A 1 91 ? 13.840 -1.615 19.435 1.00 61.41 91 PRO A CA 1
ATOM 703 C C . PRO A 1 91 ? 14.449 -1.154 20.766 1.00 61.41 91 PRO A C 1
ATOM 705 O O . PRO A 1 91 ? 15.322 -0.274 20.770 1.00 61.41 91 PRO A O 1
ATOM 708 N N . PRO A 1 92 ? 13.977 -1.690 21.906 1.00 63.06 92 PRO A N 1
ATOM 709 C CA . PRO A 1 92 ? 14.543 -1.344 23.197 1.00 63.06 92 PRO A CA 1
ATOM 710 C C . PRO A 1 92 ? 16.047 -1.620 23.164 1.00 63.06 92 PRO A C 1
ATOM 712 O O . PRO A 1 92 ? 16.495 -2.667 22.697 1.00 63.06 92 PRO A O 1
ATOM 715 N N . LYS A 1 93 ? 16.828 -0.638 23.624 1.00 65.75 93 LYS A N 1
ATOM 716 C CA . LYS A 1 93 ? 18.289 -0.725 23.690 1.00 65.75 93 LYS A CA 1
ATOM 717 C C . LYS A 1 93 ? 18.658 -2.018 24.438 1.00 65.75 93 LYS A C 1
ATOM 719 O O . LYS A 1 93 ? 18.081 -2.234 25.507 1.00 65.75 93 LYS A O 1
ATOM 724 N N . PRO A 1 94 ? 19.571 -2.865 23.921 1.00 68.50 94 PRO A N 1
ATOM 725 C CA . PRO A 1 94 ? 19.981 -4.072 24.628 1.00 68.50 94 PRO A CA 1
ATOM 726 C C . PRO A 1 94 ? 20.406 -3.711 26.050 1.00 68.50 94 PRO A C 1
ATOM 728 O O . PRO A 1 94 ? 21.239 -2.821 26.242 1.00 68.50 94 PRO A O 1
ATOM 731 N N . ALA A 1 95 ? 19.794 -4.357 27.044 1.00 67.12 95 ALA A N 1
ATOM 732 C CA . ALA A 1 95 ? 20.220 -4.206 28.424 1.00 67.12 95 ALA A CA 1
ATOM 733 C C . ALA A 1 95 ? 21.679 -4.667 28.510 1.00 67.12 95 ALA A C 1
ATOM 735 O O . ALA A 1 95 ? 22.006 -5.777 28.088 1.00 67.12 95 ALA A O 1
ATOM 736 N N . ALA A 1 96 ? 22.557 -3.791 29.003 1.00 67.12 96 ALA A N 1
ATOM 737 C CA . ALA A 1 96 ? 23.962 -4.120 29.189 1.00 67.12 96 ALA A CA 1
ATOM 738 C C . ALA A 1 96 ? 24.078 -5.396 30.045 1.00 67.12 96 ALA A C 1
ATOM 740 O O . ALA A 1 96 ? 23.371 -5.501 31.056 1.00 67.12 96 ALA A O 1
ATOM 741 N N . PRO A 1 97 ? 24.931 -6.365 29.665 1.00 60.94 97 PRO A N 1
ATOM 742 C CA . PRO A 1 97 ? 25.139 -7.556 30.471 1.00 60.94 97 PRO A CA 1
ATOM 743 C C . PRO A 1 97 ? 25.630 -7.133 31.858 1.00 60.94 97 PRO A C 1
ATOM 745 O O . PRO A 1 97 ? 26.598 -6.384 32.002 1.00 60.94 97 PRO A O 1
ATOM 748 N N . LYS A 1 98 ? 24.902 -7.573 32.886 1.00 60.75 98 LYS A N 1
ATOM 749 C CA . LYS A 1 98 ? 25.251 -7.343 34.287 1.00 60.75 98 LYS A CA 1
ATOM 750 C C . LYS A 1 98 ? 26.581 -8.066 34.555 1.00 60.75 98 LYS A C 1
ATOM 752 O O . LYS A 1 98 ? 26.667 -9.240 34.197 1.00 60.75 98 LYS A O 1
ATOM 757 N N . PRO A 1 99 ? 27.596 -7.423 35.160 1.00 54.00 99 PRO A N 1
ATOM 758 C CA . PRO A 1 99 ? 28.819 -8.116 35.546 1.00 54.00 99 PRO A CA 1
ATOM 759 C C . PRO A 1 99 ? 28.469 -9.286 36.464 1.00 54.00 99 PRO A C 1
ATOM 761 O O . PRO A 1 99 ? 27.798 -9.105 37.484 1.00 54.00 99 PRO A O 1
ATOM 764 N N . GLU A 1 100 ? 28.880 -10.485 36.068 1.00 51.16 100 GLU A N 1
ATOM 765 C CA . GLU A 1 100 ? 28.730 -11.692 36.864 1.00 51.16 100 GLU A CA 1
ATOM 766 C C . GLU A 1 100 ? 29.623 -11.547 38.101 1.00 51.16 100 GLU A C 1
ATOM 768 O O . GLU A 1 100 ? 30.847 -11.470 38.009 1.00 51.16 100 GLU A O 1
ATOM 773 N N . ALA A 1 101 ? 28.996 -11.409 39.268 1.00 50.09 101 ALA A N 1
ATOM 774 C CA . ALA A 1 101 ? 29.698 -11.395 40.537 1.00 50.09 101 ALA A CA 1
ATOM 775 C C . ALA A 1 101 ? 30.248 -12.802 40.798 1.00 50.09 101 ALA A C 1
ATOM 777 O O . ALA A 1 101 ? 29.484 -13.750 40.992 1.00 50.09 101 ALA A O 1
ATOM 778 N N . THR A 1 102 ? 31.573 -12.927 40.801 1.00 48.28 102 THR A N 1
ATOM 779 C CA . THR A 1 102 ? 32.307 -14.136 41.170 1.00 48.28 102 THR A CA 1
ATOM 780 C C . THR A 1 102 ? 31.842 -14.617 42.547 1.00 48.28 102 THR A C 1
ATOM 782 O O . THR A 1 102 ? 32.048 -13.939 43.554 1.00 48.28 102 THR A O 1
ATOM 785 N N . LYS A 1 103 ? 31.190 -15.784 42.603 1.00 44.69 103 LYS A N 1
ATOM 786 C CA . LYS A 1 103 ? 30.893 -16.470 43.868 1.00 44.69 103 LYS A CA 1
ATOM 787 C C . LYS A 1 103 ? 32.202 -16.953 44.514 1.00 44.69 103 LYS A C 1
ATOM 789 O O . LYS A 1 103 ? 33.005 -17.573 43.815 1.00 44.69 103 LYS A O 1
ATOM 794 N N . PRO A 1 104 ? 32.406 -16.762 45.829 1.00 42.38 104 PRO A N 1
ATOM 795 C CA . PRO A 1 104 ? 33.433 -17.478 46.579 1.00 42.38 104 PRO A CA 1
ATOM 796 C C . PRO A 1 104 ? 33.045 -18.959 46.697 1.00 42.38 104 PRO A C 1
ATOM 798 O O . PRO A 1 104 ? 31.921 -19.276 47.086 1.00 42.38 104 PRO A O 1
ATOM 801 N N . SER A 1 105 ? 33.965 -19.860 46.350 1.00 37.94 105 SER A N 1
ATOM 802 C CA . SER A 1 105 ? 33.843 -21.298 46.607 1.00 37.94 105 SER A CA 1
ATOM 803 C C . SER A 1 105 ? 34.479 -21.607 47.961 1.00 37.94 105 SER A C 1
ATOM 805 O O . SER A 1 105 ? 35.676 -21.385 48.132 1.00 37.94 105 SER A O 1
ATOM 807 N N . GLU A 1 106 ? 33.698 -22.133 48.903 1.00 40.16 106 GLU A N 1
ATOM 808 C CA . GLU A 1 106 ? 34.159 -22.536 50.233 1.00 40.16 106 GLU A CA 1
ATOM 809 C C . GLU A 1 106 ? 33.978 -24.054 50.445 1.00 40.16 106 GLU A C 1
ATOM 811 O O . GLU A 1 106 ? 32.907 -24.596 50.189 1.00 40.16 106 GLU A O 1
ATOM 816 N N . ALA A 1 107 ? 35.063 -24.672 50.936 1.00 37.62 107 ALA A N 1
ATOM 817 C CA . ALA A 1 107 ? 35.206 -25.930 51.689 1.00 37.62 107 ALA A CA 1
ATOM 818 C C . ALA A 1 107 ? 34.865 -27.298 51.044 1.00 37.62 107 ALA A C 1
ATOM 820 O O . ALA A 1 107 ? 33.726 -27.587 50.701 1.00 37.62 107 ALA A O 1
ATOM 821 N N . ALA A 1 108 ? 35.819 -28.245 51.067 1.00 35.34 108 ALA A N 1
ATOM 822 C CA . ALA A 1 108 ? 36.003 -29.185 52.192 1.00 35.34 108 ALA A CA 1
ATOM 823 C C . ALA A 1 108 ? 37.126 -30.221 51.922 1.00 35.34 108 ALA A C 1
ATOM 825 O O . ALA A 1 108 ? 37.495 -30.497 50.786 1.00 35.34 108 ALA A O 1
ATOM 826 N N . ALA A 1 109 ? 37.684 -30.754 53.011 1.00 39.78 109 ALA A N 1
ATOM 827 C CA . ALA A 1 109 ? 38.955 -31.471 53.152 1.00 39.78 109 ALA A CA 1
ATOM 828 C C . ALA A 1 109 ? 38.883 -33.010 53.028 1.00 39.78 109 ALA A C 1
ATOM 830 O O . ALA A 1 109 ? 37.808 -33.579 53.208 1.00 39.78 109 ALA A O 1
ATOM 831 N N . SER A 1 110 ? 40.049 -33.681 52.895 1.00 40.78 110 SER A N 1
ATOM 832 C CA . SER A 1 110 ? 40.608 -34.739 53.802 1.00 40.78 110 SER A CA 1
ATOM 833 C C . SER A 1 110 ? 41.723 -35.582 53.097 1.00 40.78 110 SER A C 1
ATOM 835 O O . SER A 1 110 ? 41.973 -35.333 51.923 1.00 40.78 110 SER A O 1
ATOM 837 N N . PRO A 1 111 ? 42.457 -36.527 53.744 1.00 49.16 111 PRO A N 1
ATOM 838 C CA . PRO A 1 111 ? 43.703 -36.309 54.506 1.00 49.16 111 PRO A CA 1
ATOM 839 C C . PRO A 1 111 ? 44.948 -37.152 54.053 1.00 49.16 111 PRO A C 1
ATOM 841 O O . PRO A 1 111 ? 44.812 -38.092 53.285 1.00 49.16 111 PRO A O 1
ATOM 844 N N . LYS A 1 112 ? 46.137 -36.754 54.577 1.00 39.00 112 LYS A N 1
ATOM 845 C CA . LYS A 1 112 ? 47.478 -37.387 54.875 1.00 39.00 112 LYS A CA 1
ATOM 846 C C . LYS A 1 112 ? 47.772 -38.895 54.565 1.00 39.00 112 LYS A C 1
ATOM 848 O O . LYS A 1 112 ? 46.801 -39.636 54.494 1.00 39.00 112 LYS A O 1
ATOM 853 N N . PRO A 1 113 ? 49.049 -39.415 54.545 1.00 48.81 113 PRO A N 1
ATOM 854 C CA . PRO A 1 113 ? 50.253 -38.957 55.296 1.00 48.81 113 PRO A CA 1
ATOM 855 C C . PRO A 1 113 ? 51.695 -39.134 54.687 1.00 48.81 113 PRO A C 1
ATOM 857 O O . PRO A 1 113 ? 51.904 -39.800 53.683 1.00 48.81 113 PRO A O 1
ATOM 860 N N . ASP A 1 114 ? 52.659 -38.561 55.437 1.00 38.69 114 ASP A N 1
ATOM 861 C CA . ASP A 1 114 ? 54.059 -38.950 55.769 1.00 38.69 114 ASP A CA 1
ATOM 862 C C . ASP A 1 114 ? 55.324 -38.714 54.890 1.00 38.69 114 ASP A C 1
ATOM 864 O O . ASP A 1 114 ? 55.476 -39.253 53.802 1.00 38.69 114 ASP A O 1
ATOM 868 N N . ALA A 1 115 ? 56.281 -38.026 55.563 1.00 35.25 115 ALA A N 1
ATOM 869 C CA . ALA A 1 115 ? 57.762 -38.119 55.580 1.00 35.25 115 ALA A CA 1
ATOM 870 C C . ALA A 1 115 ? 58.561 -37.728 54.296 1.00 35.25 115 ALA A C 1
ATOM 872 O O . ALA A 1 115 ? 58.121 -37.992 53.193 1.00 35.25 115 ALA A O 1
ATOM 873 N N . VAL A 1 116 ? 59.746 -37.083 54.280 1.00 41.81 116 VAL A N 1
ATOM 874 C CA . VAL A 1 116 ? 60.952 -37.042 55.144 1.00 41.81 116 VAL A CA 1
ATOM 875 C C . VAL A 1 116 ? 61.777 -35.754 54.807 1.00 41.81 116 VAL A C 1
ATOM 877 O O . VAL A 1 116 ? 61.848 -35.387 53.642 1.00 41.81 116 VAL A O 1
ATOM 880 N N . THR A 1 117 ? 62.363 -35.094 55.830 1.00 38.41 117 THR A N 1
ATOM 881 C CA . THR A 1 117 ? 63.712 -34.439 56.001 1.00 38.41 117 THR A CA 1
ATOM 882 C C . THR A 1 117 ? 64.492 -33.940 54.740 1.00 38.41 117 THR A C 1
ATOM 884 O O . THR A 1 117 ? 64.520 -34.641 53.746 1.00 38.41 117 THR A O 1
ATOM 887 N N . VAL A 1 118 ? 65.242 -32.817 54.645 1.00 39.06 118 VAL A N 1
ATOM 888 C CA . VAL A 1 118 ? 66.311 -32.209 55.486 1.00 39.06 118 VAL A CA 1
ATOM 889 C C . VAL A 1 118 ? 66.714 -30.800 54.940 1.00 39.06 118 VAL A C 1
ATOM 891 O O . VAL A 1 118 ? 66.716 -30.641 53.729 1.00 39.06 118 VAL A O 1
ATOM 894 N N . LYS A 1 119 ? 67.124 -29.864 55.837 1.00 37.91 119 LYS A N 1
ATOM 895 C CA . LYS A 1 119 ? 68.228 -28.832 55.805 1.00 37.91 119 LYS A CA 1
ATOM 896 C C . LYS A 1 119 ? 68.562 -28.058 54.497 1.00 37.91 119 LYS A C 1
ATOM 898 O O . LYS A 1 119 ? 68.580 -28.640 53.433 1.00 37.91 119 LYS A O 1
ATOM 903 N N . ALA A 1 120 ? 69.021 -26.799 54.462 1.00 38.28 120 ALA A N 1
ATOM 904 C CA . ALA A 1 120 ? 69.464 -25.780 55.426 1.00 38.28 120 ALA A CA 1
ATOM 905 C C . ALA A 1 120 ? 69.557 -24.404 54.700 1.00 38.28 120 ALA A C 1
ATOM 907 O O . ALA A 1 120 ? 69.722 -24.366 53.485 1.00 38.28 120 ALA A O 1
ATOM 908 N N . SER A 1 121 ? 69.481 -23.291 55.438 1.00 40.59 121 SER A N 1
ATOM 909 C CA . SER A 1 121 ? 69.813 -21.907 55.007 1.00 40.59 121 SER A CA 1
ATOM 910 C C . SER A 1 121 ? 71.341 -21.636 55.099 1.00 40.59 121 SER A C 1
ATOM 912 O O . SER A 1 121 ? 72.045 -22.558 55.521 1.00 40.59 121 SER A O 1
ATOM 914 N N . PRO A 1 122 ? 71.893 -20.396 54.967 1.00 57.38 122 PRO A N 1
ATOM 915 C CA . PRO A 1 122 ? 71.587 -19.138 54.222 1.00 57.38 122 PRO A CA 1
ATOM 916 C C . PRO A 1 122 ? 72.910 -18.647 53.496 1.00 57.38 122 PRO A C 1
ATOM 918 O O . PRO A 1 122 ? 73.666 -19.547 53.133 1.00 57.38 122 PRO A O 1
ATOM 921 N N . PRO A 1 123 ? 73.340 -17.355 53.317 1.00 53.09 123 PRO A N 1
ATOM 922 C CA . PRO A 1 123 ? 72.716 -16.017 53.459 1.00 53.09 123 PRO A CA 1
ATOM 923 C C . PRO A 1 123 ? 73.094 -14.923 52.388 1.00 53.09 123 PRO A C 1
ATOM 925 O O . PRO A 1 123 ? 73.940 -15.133 51.529 1.00 53.09 123 PRO A O 1
ATOM 928 N N . THR A 1 124 ? 72.518 -13.716 52.578 1.00 42.91 124 THR A N 1
ATOM 929 C CA . THR A 1 124 ? 73.108 -12.347 52.433 1.00 42.91 124 THR A CA 1
ATOM 930 C C . THR A 1 124 ? 73.177 -11.598 51.079 1.00 42.91 124 THR A C 1
ATOM 932 O O . THR A 1 124 ? 73.836 -12.052 50.157 1.00 42.91 124 THR A O 1
ATOM 935 N N . SER A 1 125 ? 72.558 -10.390 51.112 1.00 47.69 125 SER A N 1
ATOM 936 C CA . SER A 1 125 ? 72.858 -9.024 50.571 1.00 47.69 125 SER A CA 1
ATOM 937 C C . SER A 1 125 ? 73.466 -8.840 49.158 1.00 47.69 125 SER A C 1
ATOM 939 O O . SER A 1 125 ? 74.097 -9.733 48.630 1.00 47.69 125 SER A O 1
ATOM 941 N N . ASP A 1 126 ? 73.373 -7.714 48.440 1.00 41.62 126 ASP A N 1
ATOM 942 C CA . ASP A 1 126 ? 73.191 -6.296 48.778 1.00 41.62 126 ASP A CA 1
ATOM 943 C C . ASP A 1 126 ? 72.874 -5.489 47.485 1.00 41.62 126 ASP A C 1
ATOM 945 O O . ASP A 1 126 ? 73.325 -5.860 46.407 1.00 41.62 126 ASP A O 1
ATOM 949 N N . GLN A 1 127 ? 72.157 -4.372 47.645 1.00 44.31 127 GLN A N 1
ATOM 950 C CA . GLN A 1 127 ? 72.318 -3.059 46.983 1.00 44.31 127 GLN A CA 1
ATOM 951 C C . GLN A 1 127 ? 72.279 -2.775 45.455 1.00 44.31 127 GLN A C 1
ATOM 953 O O . GLN A 1 127 ? 73.049 -3.277 44.650 1.00 44.31 127 GLN A O 1
ATOM 958 N N . SER A 1 128 ? 71.495 -1.714 45.188 1.00 44.53 128 SER A N 1
ATOM 959 C CA . SER A 1 128 ? 71.819 -0.455 44.478 1.00 44.53 128 SER A CA 1
ATOM 960 C C . SER A 1 128 ? 72.023 -0.394 42.956 1.00 44.53 128 SER A C 1
ATOM 962 O O . SER A 1 128 ? 72.997 -0.877 42.400 1.00 44.53 128 SER A O 1
ATOM 964 N N . ALA A 1 129 ? 71.127 0.404 42.360 1.00 39.53 129 ALA A N 1
ATOM 965 C CA . ALA A 1 129 ? 71.375 1.583 41.519 1.00 39.53 129 ALA A CA 1
ATOM 966 C C . ALA A 1 129 ? 72.355 1.501 40.333 1.00 39.53 129 ALA A C 1
ATOM 968 O O . ALA A 1 129 ? 73.571 1.444 40.503 1.00 39.53 129 ALA A O 1
ATOM 969 N N . SER A 1 130 ? 71.820 1.764 39.139 1.00 44.31 130 SER A N 1
ATOM 970 C CA . SER A 1 130 ? 72.195 2.915 38.295 1.00 44.31 130 SER A CA 1
ATOM 971 C C . SER A 1 130 ? 71.104 3.190 37.267 1.00 44.31 130 SER A C 1
ATOM 973 O O . SER A 1 130 ? 70.473 2.208 36.818 1.00 44.31 130 SER A O 1
#

Radius of gyration: 35.76 Å; Cα contacts (8 Å, |Δi|>4): 175; chains: 1; bounding box: 95×51×74 Å

Mean predicted aligned error: 15.76 Å